Protein AF-A0A3C1URA0-F1 (afdb_monomer)

Mean predicted aligned error: 4.95 Å

Solvent-accessible surface area (backbone atoms only — not comparable to full-atom values): 2779 Å² total; per-residue (Å²): 134,84,80,72,56,48,76,52,90,54,85,92,46,75,64,45,73,70,39,84,84,55,76,86,87,75,79,92,85,82,88,86,81,90,79,135

pLDDT: mean 88.71, std 9.34, range [57.41, 97.75]

Secondary structure (DSSP, 8-state):
-PPP-B--SSTTSPPB--GGG----------PPPP-

Structure (mmCIF, N/CA/C/O backbone):
data_AF-A0A3C1URA0-F1
#
_entry.id   AF-A0A3C1URA0-F1
#
loop_
_atom_site.group_PDB
_atom_site.id
_atom_site.type_symbol
_atom_site.label_atom_id
_atom_site.label_alt_id
_atom_site.label_comp_id
_atom_site.label_asym_id
_atom_site.label_entity_id
_atom_site.label_seq_id
_atom_site.pdbx_PDB_ins_code
_atom_site.Cartn_x
_atom_site.Cartn_y
_atom_site.Cartn_z
_atom_site.occupancy
_atom_site.B_iso_or_equiv
_atom_site.auth_seq_id
_atom_site.auth_comp_id
_atom_site.auth_asym_id
_atom_site.auth_atom_id
_atom_site.pdbx_PDB_model_num
ATOM 1 N N . ARG A 1 1 ? -4.822 -6.726 19.323 1.00 57.41 1 ARG A N 1
ATOM 2 C CA . ARG A 1 1 ? -4.710 -6.539 17.852 1.00 57.41 1 ARG A CA 1
ATOM 3 C C . ARG A 1 1 ? -5.235 -5.141 17.526 1.00 57.41 1 ARG A C 1
ATOM 5 O O . ARG A 1 1 ? -6.282 -4.797 18.056 1.00 57.41 1 ARG A O 1
ATOM 12 N N . GLY A 1 2 ? -4.481 -4.317 16.791 1.00 77.94 2 GLY A N 1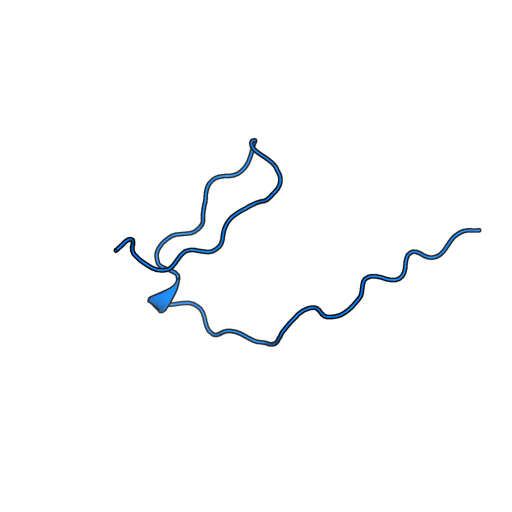
ATOM 13 C CA . GLY A 1 2 ? -4.831 -2.910 16.524 1.00 77.94 2 GLY A CA 1
ATOM 14 C C . GLY A 1 2 ? -5.966 -2.747 15.506 1.00 77.94 2 GLY A C 1
ATOM 15 O O . GLY A 1 2 ? -6.196 -3.647 14.700 1.00 77.94 2 GLY A O 1
ATOM 16 N N . LYS A 1 3 ? -6.679 -1.611 15.557 1.00 81.19 3 LYS A N 1
ATOM 17 C CA . LYS A 1 3 ? -7.727 -1.262 14.581 1.00 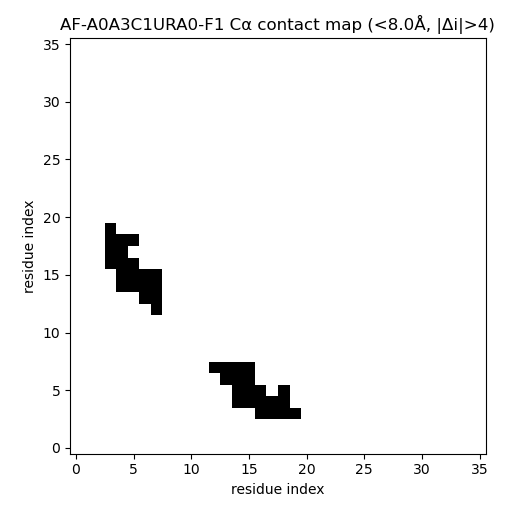81.19 3 LYS A CA 1
ATOM 18 C C . LYS A 1 3 ? -7.107 -1.056 13.185 1.00 81.19 3 LYS A C 1
ATOM 20 O O . LYS A 1 3 ? -6.020 -0.482 13.107 1.00 81.19 3 LYS A O 1
ATOM 25 N N . PRO A 1 4 ? -7.783 -1.468 12.097 1.00 86.88 4 PRO A N 1
ATOM 26 C CA . PRO A 1 4 ? -7.358 -1.146 10.736 1.00 86.88 4 PRO A CA 1
ATOM 27 C C . PRO A 1 4 ? -7.208 0.367 10.529 1.00 86.88 4 PRO A C 1
ATOM 29 O O . PRO A 1 4 ? -8.057 1.141 10.978 1.00 86.88 4 PRO A O 1
ATOM 32 N N . CYS A 1 5 ? -6.139 0.773 9.848 1.00 89.62 5 CYS A N 1
ATOM 33 C CA . CYS A 1 5 ? -5.841 2.163 9.503 1.00 89.62 5 CYS A CA 1
ATOM 34 C C . CYS A 1 5 ? -5.133 2.229 8.143 1.00 89.62 5 CYS A C 1
ATOM 36 O O . CYS A 1 5 ? -4.516 1.246 7.724 1.00 89.62 5 CYS A O 1
ATOM 38 N N . LEU A 1 6 ? -5.199 3.382 7.468 1.00 91.62 6 LEU A N 1
ATOM 39 C CA . LEU A 1 6 ? -4.322 3.653 6.327 1.00 91.62 6 LEU A CA 1
ATOM 40 C C . LEU A 1 6 ? -3.043 4.302 6.847 1.00 91.62 6 LEU A C 1
ATOM 42 O O . LEU A 1 6 ? -3.073 5.407 7.388 1.00 91.62 6 LEU A O 1
ATOM 46 N N . LYS A 1 7 ? -1.922 3.596 6.708 1.0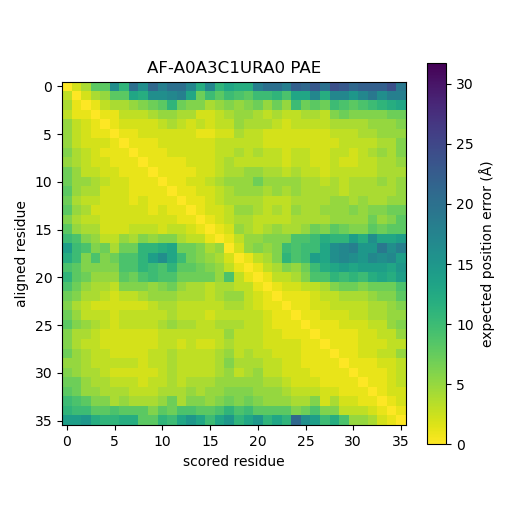0 90.75 7 LYS A N 1
ATOM 47 C CA . LYS A 1 7 ? -0.616 4.083 7.143 1.00 90.75 7 LYS A CA 1
ATOM 48 C C . LYS A 1 7 ? 0.011 4.953 6.056 1.00 90.75 7 LYS A C 1
ATOM 50 O O . LYS A 1 7 ? 0.062 4.546 4.897 1.00 90.75 7 LYS A O 1
ATOM 55 N N . ALA A 1 8 ? 0.526 6.117 6.440 1.00 93.00 8 ALA A N 1
ATOM 56 C CA . ALA A 1 8 ? 1.356 6.924 5.557 1.00 93.00 8 ALA A CA 1
ATOM 57 C C . ALA A 1 8 ? 2.823 6.476 5.648 1.00 93.00 8 ALA A C 1
ATOM 59 O O . ALA A 1 8 ? 3.362 6.293 6.738 1.00 93.00 8 ALA A O 1
ATOM 60 N N . GLU A 1 9 ? 3.490 6.332 4.503 1.00 95.19 9 GLU A N 1
ATOM 61 C CA . GLU A 1 9 ? 4.934 6.049 4.469 1.00 95.19 9 GLU A CA 1
ATOM 62 C C 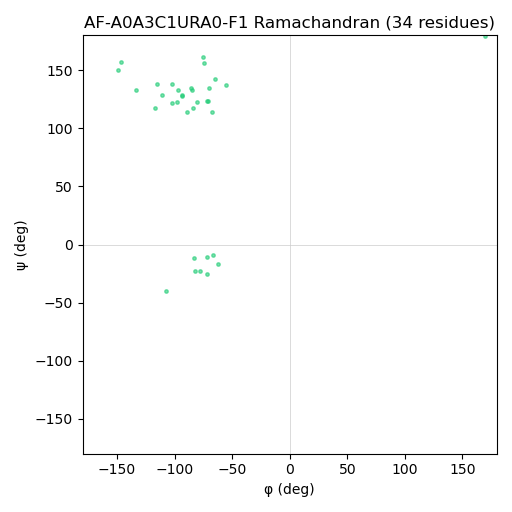. GLU A 1 9 ? 5.782 7.301 4.740 1.00 95.19 9 GLU A C 1
ATOM 64 O O . GLU A 1 9 ? 6.917 7.198 5.193 1.00 95.19 9 GLU A O 1
ATOM 69 N N . ASN A 1 10 ? 5.234 8.499 4.515 1.00 96.88 10 ASN A N 1
ATOM 70 C CA . ASN A 1 10 ? 5.887 9.746 4.902 1.00 96.88 10 ASN A CA 1
ATOM 71 C C . ASN A 1 10 ? 5.590 10.061 6.384 1.00 96.88 10 ASN A C 1
ATOM 73 O O . ASN A 1 10 ? 4.433 10.349 6.697 1.00 96.88 10 ASN A O 1
A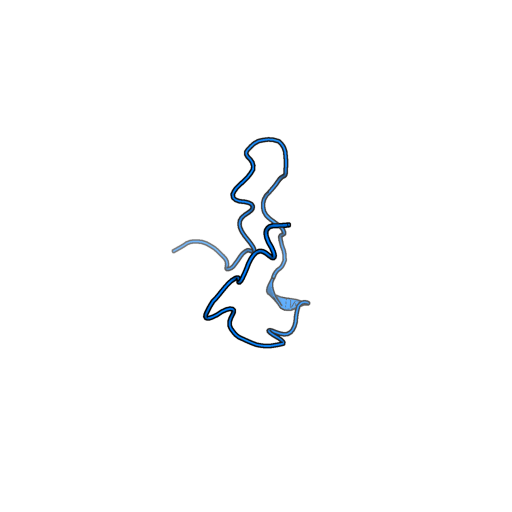TOM 77 N N . PRO A 1 11 ? 6.602 10.115 7.276 1.00 94.88 11 PRO A N 1
ATOM 78 C CA . PRO A 1 11 ? 6.399 10.340 8.712 1.00 94.88 11 PRO A CA 1
ATOM 79 C C . PRO A 1 11 ? 5.759 11.686 9.072 1.00 94.88 11 PRO A C 1
ATOM 81 O O . PRO A 1 11 ? 5.283 11.859 10.189 1.00 94.88 11 PRO A O 1
ATOM 84 N N . LYS A 1 12 ? 5.756 12.657 8.150 1.00 96.75 12 LYS A N 1
ATOM 85 C CA . LYS A 1 12 ? 5.104 13.960 8.358 1.00 96.75 12 LYS A CA 1
ATOM 86 C C . LYS A 1 12 ? 3.574 13.880 8.325 1.00 96.75 12 LYS A C 1
ATOM 88 O O . LYS A 1 12 ? 2.925 14.868 8.655 1.00 96.75 12 LYS A O 1
ATOM 93 N N . TYR A 1 13 ? 3.004 12.748 7.911 1.00 94.12 13 TYR A N 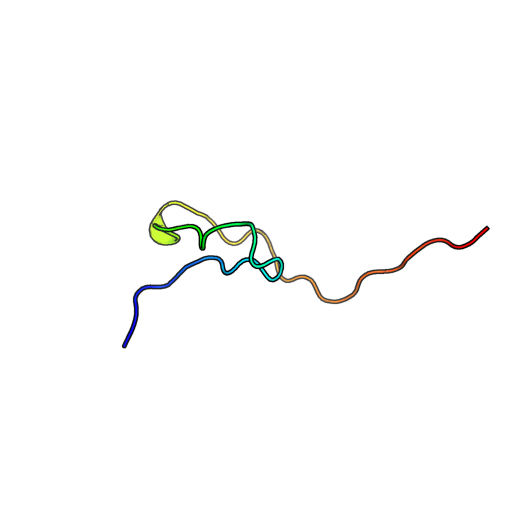1
ATOM 94 C CA . TYR A 1 13 ? 1.564 12.555 7.774 1.00 94.12 13 TYR A CA 1
ATOM 95 C C . TYR A 1 13 ? 1.063 11.492 8.760 1.00 94.12 13 TYR A C 1
ATOM 97 O O . TYR A 1 13 ? 1.716 10.460 8.928 1.00 94.12 13 TYR A O 1
ATOM 105 N N . PRO A 1 14 ? -0.088 11.716 9.414 1.00 91.25 14 PRO A N 1
ATOM 106 C CA . PRO A 1 14 ? -0.641 10.761 10.364 1.00 91.25 14 PRO A CA 1
ATOM 107 C C . PRO A 1 14 ? -1.273 9.557 9.654 1.00 91.25 14 PRO A C 1
ATOM 109 O O . PRO A 1 14 ? -1.649 9.620 8.483 1.00 91.25 14 PRO A O 1
ATOM 112 N N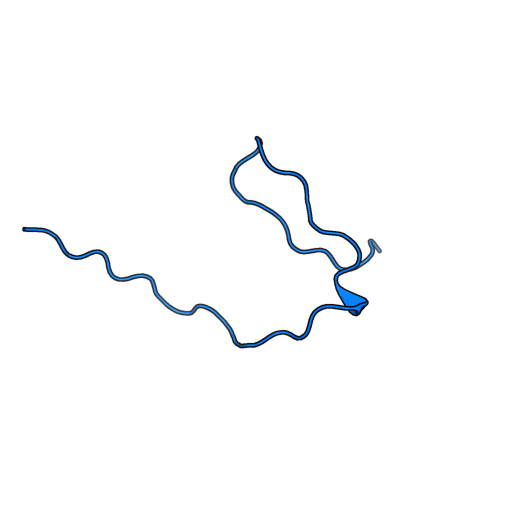 . ASN A 1 15 ? -1.458 8.468 10.400 1.00 88.94 15 ASN A N 1
ATOM 113 C CA . ASN A 1 15 ? -2.273 7.345 9.944 1.00 88.94 15 ASN A CA 1
ATOM 114 C C . ASN A 1 15 ? -3.746 7.756 9.921 1.00 88.94 15 ASN A C 1
ATOM 116 O O . ASN A 1 15 ? -4.247 8.322 10.895 1.00 88.94 15 ASN A O 1
ATOM 120 N N . LEU A 1 16 ? -4.453 7.424 8.843 1.00 85.56 16 LEU A N 1
ATOM 121 C CA . LEU A 1 16 ? -5.873 7.726 8.731 1.00 85.56 16 LEU A CA 1
ATOM 122 C C . LEU A 1 16 ? -6.699 6.682 9.495 1.00 85.56 16 LEU A C 1
ATOM 124 O O . LEU A 1 16 ? -6.613 5.476 9.234 1.00 85.56 16 LEU A O 1
ATOM 128 N N . ILE A 1 17 ? -7.494 7.172 10.445 1.00 80.19 17 ILE A N 1
ATOM 129 C CA . ILE A 1 17 ? -8.436 6.428 11.289 1.00 80.19 17 ILE A CA 1
ATOM 130 C C . ILE A 1 17 ? -9.747 7.238 11.273 1.00 80.19 17 ILE A C 1
ATOM 132 O O . ILE A 1 17 ? -9.655 8.449 11.477 1.00 80.19 17 ILE A O 1
ATOM 136 N N . PRO A 1 18 ? -10.940 6.640 11.061 1.00 71.88 18 PRO A N 1
ATOM 137 C CA . PRO A 1 18 ? -11.254 5.213 10.951 1.00 71.88 18 PRO A CA 1
ATOM 138 C C . PRO A 1 18 ? -11.243 4.703 9.500 1.00 71.88 18 PRO A C 1
ATOM 140 O O . PRO A 1 18 ? -11.955 5.203 8.638 1.00 71.88 18 PRO A O 1
ATOM 143 N N . ALA A 1 19 ? -10.494 3.630 9.228 1.00 69.19 19 ALA A N 1
ATOM 144 C CA . ALA A 1 19 ? -10.521 2.977 7.914 1.00 69.19 19 ALA A CA 1
ATOM 145 C C . ALA A 1 19 ? -11.874 2.310 7.588 1.00 69.19 19 ALA A C 1
ATOM 147 O O . ALA A 1 19 ? -12.073 1.863 6.468 1.00 69.19 19 ALA A O 1
ATOM 148 N N . GLN A 1 20 ? -12.788 2.218 8.559 1.00 72.81 20 GLN A N 1
ATOM 149 C CA . GLN A 1 20 ? -14.088 1.557 8.426 1.00 72.81 20 GLN A CA 1
ATOM 150 C C . GLN A 1 20 ? -15.083 2.338 7.558 1.00 72.81 20 GLN A C 1
ATOM 152 O O . GLN A 1 20 ? -15.983 1.734 6.987 1.00 72.81 20 GLN A O 1
ATOM 157 N N . GLU A 1 21 ? -14.924 3.658 7.452 1.00 81.81 21 GLU A N 1
ATOM 158 C CA . GLU A 1 21 ? -15.728 4.503 6.555 1.00 81.81 21 GLU A CA 1
ATOM 159 C C . GLU A 1 21 ? -15.182 4.496 5.120 1.00 81.81 21 GLU A C 1
ATOM 161 O O . GLU A 1 21 ? -15.828 4.973 4.189 1.00 81.81 21 GLU A O 1
ATOM 166 N N . LEU A 1 22 ? -13.978 3.950 4.933 1.00 84.25 22 LEU A N 1
ATOM 167 C CA . LEU A 1 22 ? -13.287 3.930 3.657 1.00 84.25 22 LEU A CA 1
ATOM 168 C C . LEU A 1 22 ? -13.525 2.591 2.962 1.00 84.25 22 LEU A C 1
ATOM 170 O O . LEU A 1 22 ? -13.362 1.520 3.544 1.00 84.25 22 LEU A O 1
ATOM 174 N N . VAL A 1 23 ? -13.860 2.654 1.677 1.00 88.44 23 VAL A N 1
ATOM 175 C CA . VAL A 1 23 ? -13.952 1.472 0.818 1.00 88.44 23 VAL A CA 1
ATOM 176 C C . VAL A 1 23 ? -12.619 1.285 0.100 1.00 88.44 23 VAL A C 1
ATOM 178 O O . VAL A 1 23 ? -12.111 2.212 -0.531 1.00 88.44 23 VAL A O 1
ATOM 181 N N . ILE A 1 24 ? -12.050 0.079 0.169 1.00 89.31 24 ILE A N 1
ATOM 182 C CA . ILE A 1 24 ? -10.860 -0.271 -0.616 1.00 89.31 24 ILE A CA 1
ATOM 183 C C . ILE A 1 24 ? -11.264 -0.309 -2.092 1.00 89.31 24 ILE A C 1
ATOM 185 O O . ILE A 1 24 ? -12.046 -1.160 -2.504 1.00 89.31 24 ILE A O 1
ATOM 189 N N . GLN A 1 25 ? -10.720 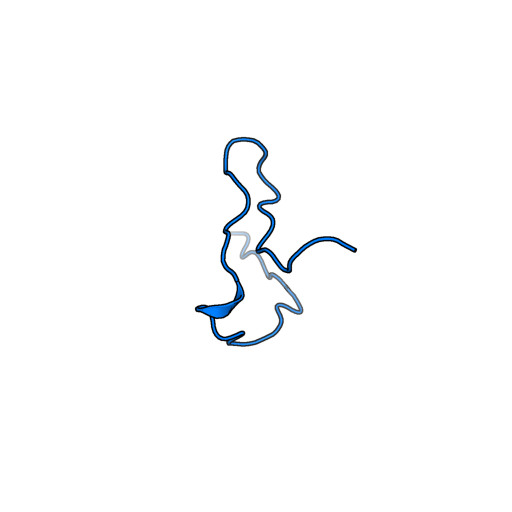0.606 -2.890 1.00 93.81 25 GLN A N 1
ATOM 190 C CA . GLN A 1 25 ? -11.035 0.708 -4.320 1.00 93.81 25 GLN A CA 1
ATOM 191 C C . GLN A 1 25 ? -10.241 -0.282 -5.181 1.00 93.81 25 GLN A C 1
ATOM 193 O O . GLN A 1 25 ? -10.642 -0.613 -6.292 1.00 93.81 25 GLN A O 1
ATOM 198 N N . GLY A 1 26 ? -9.103 -0.749 -4.677 1.00 94.31 26 GLY A N 1
ATOM 199 C CA . GLY A 1 26 ? -8.218 -1.663 -5.379 1.00 94.31 26 GLY A CA 1
ATOM 200 C C . GLY A 1 26 ? -6.887 -1.812 -4.655 1.00 94.31 26 GLY A C 1
ATOM 201 O O . GLY A 1 26 ? -6.648 -1.186 -3.621 1.00 94.31 26 GLY A O 1
ATOM 202 N N . VAL A 1 27 ? -6.017 -2.648 -5.216 1.00 96.44 27 VAL A N 1
ATOM 203 C CA . VAL A 1 27 ? -4.662 -2.879 -4.712 1.00 96.44 27 VAL A CA 1
ATOM 204 C C . VAL A 1 27 ? -3.672 -2.293 -5.709 1.00 96.44 27 VAL A C 1
ATOM 206 O O . VAL A 1 27 ? -3.735 -2.579 -6.903 1.00 96.44 27 VAL A O 1
ATOM 209 N N . MET A 1 28 ? -2.754 -1.464 -5.221 1.00 96.06 28 MET A N 1
ATOM 210 C CA . MET A 1 28 ? -1.625 -0.990 -6.015 1.00 96.06 28 MET A CA 1
ATOM 211 C C . MET A 1 28 ? -0.645 -2.151 -6.229 1.00 96.06 28 MET A C 1
ATOM 213 O O . MET A 1 28 ? -0.201 -2.764 -5.263 1.00 96.06 28 MET A O 1
ATOM 217 N N . VAL A 1 29 ? -0.342 -2.467 -7.492 1.00 97.38 29 VAL A N 1
ATOM 218 C CA . VAL A 1 29 ? 0.543 -3.591 -7.863 1.00 97.38 29 VAL A CA 1
ATOM 219 C C . VAL A 1 29 ? 1.901 -3.100 -8.371 1.00 97.38 29 VAL A C 1
ATOM 221 O O . VAL A 1 29 ? 2.928 -3.676 -8.032 1.00 97.38 29 VAL A O 1
ATOM 224 N N . ALA A 1 30 ? 1.926 -2.023 -9.164 1.00 97.75 30 ALA A N 1
ATOM 225 C CA . ALA A 1 30 ? 3.154 -1.432 -9.689 1.00 97.75 30 ALA A CA 1
ATOM 226 C C . ALA A 1 30 ? 3.016 0.088 -9.876 1.00 97.75 30 ALA A C 1
ATOM 228 O O . ALA A 1 30 ? 1.932 0.591 -10.173 1.00 97.75 30 ALA A O 1
ATOM 229 N N . LEU A 1 31 ? 4.133 0.812 -9.740 1.00 96.69 31 LEU A N 1
ATOM 230 C CA . LEU A 1 31 ? 4.261 2.228 -10.090 1.00 96.69 31 LEU A CA 1
ATOM 231 C C . LEU A 1 31 ? 5.296 2.366 -11.206 1.00 96.69 31 LEU A C 1
ATOM 233 O O . LEU A 1 31 ? 6.469 2.061 -11.005 1.00 96.69 31 LEU A O 1
ATOM 237 N N . ILE A 1 32 ? 4.873 2.859 -12.368 1.00 97.25 32 ILE A N 1
ATOM 238 C CA . ILE A 1 32 ? 5.771 3.139 -13.491 1.00 97.25 32 ILE A CA 1
ATOM 239 C C . ILE A 1 32 ? 6.028 4.642 -13.531 1.00 97.25 32 ILE A C 1
ATOM 241 O O . ILE A 1 32 ? 5.101 5.441 -13.666 1.00 97.25 32 ILE A O 1
ATOM 245 N N . ARG A 1 33 ? 7.299 5.037 -13.434 1.00 97.56 33 ARG A N 1
ATOM 246 C CA . ARG A 1 33 ? 7.716 6.434 -13.566 1.00 97.56 33 ARG A CA 1
ATOM 247 C C . ARG A 1 33 ? 8.221 6.683 -14.982 1.00 97.56 33 ARG A C 1
ATOM 249 O O . ARG A 1 33 ? 9.178 6.052 -15.415 1.00 97.56 33 ARG A O 1
ATOM 256 N N . LYS A 1 34 ? 7.614 7.637 -15.689 1.00 97.12 34 LYS A N 1
ATOM 257 C CA . LYS A 1 34 ? 8.121 8.092 -16.988 1.00 97.12 34 LYS A CA 1
ATOM 258 C C . LYS A 1 34 ? 9.404 8.902 -16.786 1.00 97.12 34 LYS A C 1
ATOM 260 O O . LYS A 1 34 ? 9.391 9.897 -16.062 1.00 97.12 34 LYS A O 1
ATOM 265 N N . VAL A 1 35 ? 10.482 8.484 -17.442 1.00 92.94 35 VAL A N 1
ATOM 266 C CA . VAL A 1 35 ? 11.743 9.230 -17.550 1.00 92.94 35 VAL A CA 1
ATOM 267 C C . VAL A 1 35 ? 11.783 9.857 -18.946 1.00 92.94 35 VAL A C 1
ATOM 269 O O . VAL A 1 35 ? 11.313 9.235 -19.900 1.00 92.94 35 VAL A O 1
ATOM 272 N N . ARG A 1 36 ? 12.221 11.114 -19.043 1.00 86.31 36 ARG A N 1
ATOM 273 C CA . ARG A 1 36 ? 12.483 11.782 -20.326 1.00 86.31 36 ARG A CA 1
ATOM 274 C C . ARG A 1 36 ? 13.943 11.609 -20.692 1.00 86.31 36 ARG A C 1
ATOM 276 O O . ARG A 1 36 ? 14.756 11.638 -19.743 1.00 86.31 36 ARG A O 1
#

Foldseek 3Di:
DDADWADDPPPVDHTHPPCPVPDDPDDDDDDDDDDD

Sequence (36 aa):
RGKPCLKAENPKYPNLIPAQELVIQGVMVALIRKVR

Radius of gyration: 13.65 Å; Cα contacts (8 Å, |Δi|>4): 20; chains: 1; bounding box: 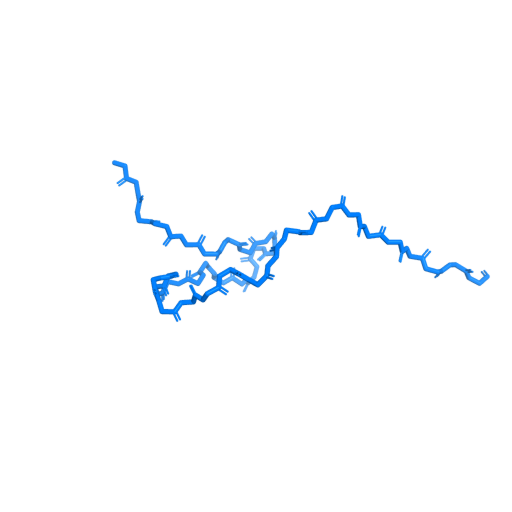28×20×38 Å